Protein AF-A0A939YXR7-F1 (afdb_monomer)

Secondary structure (DSSP, 8-state):
--HHHHHHHTT-SSGGG--SHHHHHHHHH--S---HHHHHHHHTT--HHHHHHHHHHHHHHHHHHS-TTS--HHHHHHHHHHHHHHHHHHHTTTSHHHHHHHHHHHHHHHHHHT-TTSEEETTEEE-HHHHHHHHHHHHTTPPP--EE-S------PPP-------------

Radius of gyration: 17.96 Å; Cα contacts (8 Å, |Δi|>4): 196; chains: 1; bounding box: 36×58×48 Å

Solvent-accessible surface area (backbone atoms only — not comparable to full-atom values): 9917 Å² total; per-residue (Å²): 108,52,72,64,57,52,27,64,73,52,74,35,94,51,31,75,58,60,79,53,59,66,41,54,48,50,70,50,67,49,89,64,64,72,52,68,71,55,55,47,52,50,54,68,50,51,44,44,78,51,49,32,53,40,45,51,51,52,48,48,54,56,62,62,30,59,56,91,89,55,79,40,69,71,49,52,51,44,50,52,54,49,40,55,53,43,42,61,25,21,76,50,30,86,42,69,68,33,37,55,49,38,51,49,52,52,52,50,50,28,52,55,32,64,30,81,49,18,18,26,53,74,80,44,73,32,23,38,48,57,52,47,50,50,39,46,41,31,78,76,70,47,82,86,77,51,73,42,57,87,50,52,76,88,75,76,76,81,82,83,80,72,81,72,68,81,81,74,79,81,86,128

Nearest PDB structures (foldseek):
  2hfi-assembly1_A  TM=3.097E-01  e=1.255E+00  Bacillus subtilis

Foldseek 3Di:
DDLVVLCVQLVHPALLPPDDLVSLVSLLLPPDDDDLVSLCRNPVNPALVVQLVSLVVVLCLQVVLDDPPADAVVVNVQSVVLNVLSNVLSVPCVPVVSVVLNSVSSVLSSCQQQDWQQKDWQRHGDGNSVVSVVSNVVVVPDDDTHIGNPRGDDSDRDDDPPPPDPPDDPDD

Sequence (172 aa):
MTQRDLYDLLEIDSPEDVEYFEQLADLLESDEDISEDLFRHALSAIRAENAGEFAENYMAELANAIPEEVSAEDLTEALDAMEQRLLLLAEDLDEEQNRDDFITELFKLRNWLHEEAGALIDGDPCTLLEAFTEMRAEKLGVASHEYGLDRFPDLTPEEISYNLGRFEKIEL

Mean predicted aligned error: 5.95 Å

Structure (mmCIF, N/CA/C/O backbone):
data_AF-A0A939YXR7-F1
#
_entry.id   AF-A0A939YXR7-F1
#
loop_
_atom_site.group_PDB
_atom_site.id
_atom_site.type_symbol
_atom_site.label_atom_id
_atom_site.label_alt_id
_atom_site.label_comp_id
_atom_site.label_asym_id
_atom_site.label_entity_id
_atom_site.label_seq_id
_atom_site.pdbx_PDB_ins_code
_atom_site.Cartn_x
_atom_site.Cartn_y
_atom_site.Cartn_z
_atom_site.occupancy
_atom_site.B_iso_or_equiv
_atom_site.auth_seq_id
_atom_site.auth_comp_id
_atom_site.auth_asym_id
_atom_site.auth_atom_id
_atom_site.pdbx_PDB_model_num
ATOM 1 N N . MET A 1 1 ? -14.666 -10.696 -2.739 1.00 93.06 1 MET A N 1
ATOM 2 C CA . MET A 1 1 ? -14.599 -11.781 -1.725 1.00 93.06 1 MET A CA 1
ATOM 3 C C . MET A 1 1 ? -15.642 -11.596 -0.612 1.00 93.06 1 MET A C 1
ATOM 5 O O . MET A 1 1 ? -16.317 -10.569 -0.603 1.00 93.06 1 MET A O 1
ATOM 9 N N . THR A 1 2 ? -15.824 -12.561 0.304 1.00 96.12 2 THR A N 1
ATOM 10 C CA . THR A 1 2 ? -16.616 -12.386 1.545 1.00 96.12 2 THR A CA 1
ATOM 11 C C . THR A 1 2 ? -15.724 -12.058 2.751 1.00 96.12 2 THR A C 1
ATOM 13 O O . THR A 1 2 ? -14.520 -12.268 2.699 1.00 96.12 2 THR A O 1
ATOM 16 N N . GLN A 1 3 ? -16.305 -11.592 3.866 1.00 96.31 3 GLN A N 1
ATOM 17 C CA . GLN A 1 3 ? -15.553 -11.344 5.111 1.00 96.31 3 GLN A CA 1
ATOM 18 C C . GLN A 1 3 ? -14.806 -12.585 5.610 1.00 96.31 3 GLN A C 1
ATOM 20 O O . GLN A 1 3 ? -13.693 -12.474 6.106 1.00 96.31 3 GLN A O 1
ATOM 25 N N . ARG A 1 4 ? -15.422 -13.765 5.496 1.00 96.56 4 ARG A N 1
ATOM 26 C CA . ARG A 1 4 ? -14.779 -15.006 5.923 1.00 96.56 4 ARG A CA 1
ATOM 27 C C . ARG A 1 4 ? -13.570 -15.326 5.051 1.00 96.56 4 ARG A C 1
ATOM 29 O O . ARG A 1 4 ? -12.545 -15.701 5.594 1.00 96.56 4 ARG A O 1
ATOM 36 N N . ASP A 1 5 ? -13.701 -15.154 3.738 1.00 96.81 5 ASP A N 1
ATOM 37 C CA . ASP A 1 5 ? -12.588 -15.386 2.814 1.00 96.81 5 ASP A CA 1
ATOM 38 C C . ASP A 1 5 ? -11.428 -14.424 3.124 1.00 96.81 5 ASP A C 1
ATOM 40 O O . ASP A 1 5 ? -10.280 -14.847 3.149 1.00 96.81 5 ASP A O 1
ATOM 44 N N . LEU A 1 6 ? -11.734 -13.159 3.453 1.00 97.25 6 LEU A N 1
ATOM 45 C CA . LEU A 1 6 ? -10.731 -12.184 3.892 1.00 97.25 6 LEU A CA 1
ATOM 46 C C . LEU A 1 6 ? -10.029 -12.617 5.184 1.00 97.25 6 LEU A C 1
ATOM 48 O O . LEU A 1 6 ? -8.821 -12.490 5.308 1.00 97.25 6 LEU A O 1
ATOM 52 N N . TYR A 1 7 ? -10.777 -13.119 6.160 1.00 97.50 7 TYR A N 1
ATOM 53 C CA . TYR A 1 7 ? -10.202 -13.563 7.431 1.00 97.50 7 TYR A CA 1
ATOM 54 C C . TYR A 1 7 ? -9.342 -14.815 7.265 1.00 97.50 7 TYR A C 1
ATOM 56 O O . TYR A 1 7 ? -8.274 -14.900 7.861 1.00 97.50 7 TYR A O 1
ATOM 64 N N . ASP A 1 8 ? -9.772 -15.742 6.407 1.00 97.38 8 ASP A N 1
ATOM 65 C CA . ASP A 1 8 ? -8.987 -16.918 6.040 1.00 97.38 8 ASP A CA 1
ATOM 66 C C . ASP A 1 8 ? -7.694 -16.506 5.294 1.00 97.38 8 ASP A C 1
ATOM 68 O O . ASP A 1 8 ? -6.650 -17.101 5.546 1.00 97.38 8 ASP A O 1
ATOM 72 N N . LEU A 1 9 ? -7.740 -15.478 4.428 1.00 96.56 9 LEU A N 1
ATOM 73 C CA . LEU A 1 9 ? -6.564 -14.905 3.748 1.00 96.56 9 LEU A CA 1
ATOM 74 C C . LEU A 1 9 ? -5.564 -14.300 4.741 1.00 96.56 9 LEU A C 1
ATOM 76 O O . LEU A 1 9 ? -4.374 -14.551 4.625 1.00 96.56 9 LEU A O 1
ATOM 80 N N . LEU A 1 10 ? -6.050 -13.518 5.707 1.00 96.94 10 LEU A N 1
ATOM 81 C CA . LEU A 1 10 ? -5.217 -12.829 6.701 1.00 96.94 10 LEU A CA 1
ATOM 82 C C . LEU A 1 10 ? -4.827 -13.717 7.895 1.00 96.94 10 LEU A C 1
ATOM 84 O O . LEU A 1 10 ? -4.159 -13.253 8.819 1.00 96.94 10 LEU A O 1
ATOM 88 N N . GLU A 1 11 ? -5.293 -14.966 7.916 1.00 97.44 11 GLU A N 1
ATOM 89 C CA . GLU A 1 11 ? -5.138 -15.899 9.034 1.00 97.44 11 GLU A CA 1
ATOM 90 C C . GLU A 1 11 ? -5.600 -15.310 10.391 1.00 97.44 11 GLU A C 1
ATOM 92 O O . GLU A 1 11 ? -4.961 -15.513 11.425 1.00 97.44 11 GLU A O 1
ATOM 97 N N . ILE A 1 12 ? -6.731 -14.587 10.397 1.00 97.62 12 ILE A N 1
ATOM 98 C CA . ILE A 1 12 ? -7.336 -13.959 11.590 1.00 97.62 12 ILE A CA 1
ATOM 99 C C . ILE A 1 12 ? -8.726 -14.512 11.908 1.00 97.62 12 ILE A C 1
ATOM 101 O O . ILE A 1 12 ? -9.466 -14.925 11.019 1.00 97.62 12 ILE A O 1
ATOM 105 N N . ASP A 1 13 ? -9.133 -14.448 13.177 1.00 97.00 13 ASP A N 1
ATOM 106 C CA . ASP A 1 13 ? -10.510 -14.748 13.596 1.00 97.00 13 ASP A CA 1
ATOM 107 C C . ASP A 1 13 ? -11.349 -13.464 13.762 1.00 97.00 13 ASP A C 1
ATOM 109 O O . ASP A 1 13 ? -12.586 -13.491 13.701 1.00 97.00 13 ASP A O 1
ATOM 113 N N . SER A 1 14 ? -10.686 -12.327 13.983 1.00 97.19 14 SER A N 1
ATOM 114 C CA . SER A 1 14 ? -11.285 -11.022 14.238 1.00 97.19 14 SER A CA 1
ATOM 115 C C . SER A 1 14 ? -10.326 -9.866 13.899 1.00 97.19 14 SER A C 1
ATOM 117 O O . SER A 1 14 ? -9.119 -10.074 13.807 1.00 97.19 14 SER A O 1
ATOM 119 N N . PRO A 1 15 ? -10.819 -8.617 13.769 1.00 96.94 15 PRO A N 1
ATOM 120 C CA . PRO A 1 15 ? -9.961 -7.457 13.500 1.00 96.94 15 PRO A CA 1
ATOM 121 C C . PRO A 1 15 ? -8.895 -7.189 14.576 1.00 96.94 15 PRO A C 1
ATOM 123 O O . PRO A 1 15 ? -7.912 -6.508 14.306 1.00 96.94 15 PRO A O 1
ATOM 126 N N . GLU A 1 16 ? -9.091 -7.683 15.805 1.00 96.88 16 GLU A N 1
ATOM 127 C CA . GLU A 1 16 ? -8.124 -7.532 16.904 1.00 96.88 16 GLU A CA 1
ATOM 128 C C . GLU A 1 16 ? -6.860 -8.382 16.696 1.00 96.88 16 GLU A C 1
ATOM 130 O O . GLU A 1 16 ? -5.840 -8.098 17.322 1.00 96.88 16 GLU A O 1
ATOM 135 N N . ASP A 1 17 ? -6.925 -9.386 15.813 1.00 97.50 17 ASP A N 1
ATOM 136 C CA . ASP A 1 17 ? -5.832 -10.319 15.517 1.00 97.50 17 ASP A CA 1
ATOM 137 C C . ASP A 1 17 ? -4.895 -9.805 14.402 1.00 97.50 17 ASP A C 1
ATOM 139 O O . ASP A 1 17 ? -3.980 -10.516 13.984 1.00 97.50 17 ASP A O 1
ATOM 143 N N . VAL A 1 18 ? -5.110 -8.572 13.915 1.00 96.81 18 VAL A N 1
ATOM 144 C CA . VAL A 1 18 ? -4.180 -7.883 13.006 1.00 96.81 18 VAL A CA 1
ATOM 145 C C . VAL A 1 18 ? -2.975 -7.381 13.810 1.00 96.81 18 VAL A C 1
ATOM 147 O O . VAL A 1 18 ? -2.947 -6.259 14.329 1.00 96.81 18 VAL A O 1
ATOM 150 N N . GLU A 1 19 ? -1.981 -8.253 13.947 1.00 96.12 19 GLU A N 1
ATOM 151 C CA . GLU A 1 19 ? -0.792 -8.066 14.784 1.00 96.12 19 GLU A CA 1
ATOM 152 C C . GLU A 1 19 ? 0.533 -8.262 14.035 1.00 96.12 19 GLU A C 1
ATOM 154 O O . GLU A 1 19 ? 1.587 -7.970 14.602 1.00 96.12 19 GLU A O 1
ATOM 159 N N . TYR A 1 20 ? 0.502 -8.695 12.772 1.00 96.69 20 TYR A N 1
ATOM 160 C CA . TYR A 1 20 ? 1.698 -8.973 11.977 1.00 96.69 20 TYR A CA 1
ATOM 161 C C . TYR A 1 20 ? 1.738 -8.162 10.683 1.00 96.69 20 TYR A C 1
ATOM 163 O O . TYR A 1 20 ? 0.715 -7.931 10.038 1.00 96.69 20 TYR A O 1
ATOM 171 N N . PHE A 1 21 ? 2.949 -7.766 10.287 1.00 96.62 21 PHE A N 1
ATOM 172 C CA . PHE A 1 21 ? 3.199 -7.013 9.059 1.00 96.62 21 PHE A CA 1
ATOM 173 C C . PHE A 1 21 ? 2.686 -7.755 7.818 1.00 9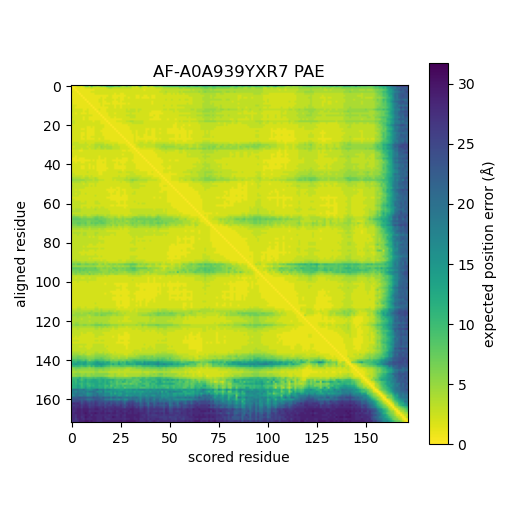6.62 21 PHE A C 1
ATOM 175 O O . PHE A 1 21 ? 2.088 -7.146 6.932 1.00 96.62 21 PHE A O 1
ATOM 182 N N . GLU A 1 22 ? 2.866 -9.074 7.786 1.00 97.38 22 GLU A N 1
ATOM 183 C CA . GLU A 1 22 ? 2.447 -9.948 6.694 1.00 97.38 22 GLU A CA 1
ATOM 184 C C . GLU A 1 22 ? 0.947 -9.819 6.405 1.00 97.38 22 GLU A C 1
ATOM 186 O O . GLU A 1 22 ? 0.552 -9.800 5.248 1.00 97.38 22 GLU A O 1
ATOM 191 N N . GLN A 1 23 ? 0.119 -9.608 7.431 1.00 97.88 23 GLN A N 1
ATOM 192 C CA . GLN A 1 23 ? -1.323 -9.427 7.258 1.00 97.88 23 GLN A CA 1
ATOM 193 C C . GLN A 1 23 ? -1.645 -8.104 6.551 1.00 97.88 23 GLN A C 1
ATOM 195 O O . GLN A 1 23 ? -2.563 -8.044 5.735 1.00 97.88 23 GLN A O 1
ATOM 200 N N . LEU A 1 24 ? -0.894 -7.029 6.828 1.00 97.69 24 LEU A N 1
ATOM 201 C CA . LEU A 1 24 ? -1.054 -5.787 6.070 1.00 97.69 24 LEU A CA 1
ATOM 202 C C . LEU A 1 24 ? -0.589 -5.979 4.622 1.00 97.69 24 LEU A C 1
ATOM 204 O O . LEU A 1 24 ? -1.285 -5.542 3.707 1.00 97.69 24 LEU A O 1
ATOM 208 N N . ALA A 1 25 ? 0.553 -6.638 4.416 1.00 97.69 25 ALA A N 1
ATOM 209 C CA . ALA A 1 25 ? 1.068 -6.917 3.080 1.00 97.69 25 ALA A CA 1
ATOM 210 C C . ALA A 1 25 ? 0.067 -7.746 2.259 1.00 97.69 25 ALA A C 1
ATOM 212 O O . ALA A 1 25 ? -0.278 -7.342 1.153 1.00 97.69 25 ALA A O 1
ATOM 213 N N . ASP A 1 26 ? -0.497 -8.817 2.821 1.00 97.69 26 ASP A N 1
ATOM 214 C CA . ASP A 1 26 ? -1.519 -9.640 2.163 1.00 97.69 26 ASP A CA 1
ATOM 215 C C . ASP A 1 26 ? -2.780 -8.829 1.827 1.00 97.69 26 ASP A C 1
ATOM 217 O O . ASP A 1 26 ? -3.363 -8.981 0.752 1.00 97.69 26 ASP A O 1
ATOM 221 N N . LEU A 1 27 ? -3.197 -7.917 2.711 1.00 97.31 27 LEU A N 1
ATOM 222 C CA . LEU A 1 27 ? -4.354 -7.052 2.480 1.00 97.31 27 LEU A CA 1
ATOM 223 C C . LEU A 1 27 ? -4.128 -6.058 1.320 1.00 97.31 27 LEU A C 1
ATOM 225 O O . LEU A 1 27 ? -5.063 -5.756 0.568 1.00 97.31 27 LEU A O 1
ATOM 229 N N . LEU A 1 28 ? -2.907 -5.534 1.185 1.00 98.06 28 LEU A N 1
ATOM 230 C CA . LEU A 1 28 ? -2.523 -4.571 0.149 1.00 98.06 28 LEU A CA 1
ATOM 231 C C . LEU A 1 28 ? -2.181 -5.247 -1.187 1.00 98.06 28 LEU A C 1
ATOM 233 O O . LEU A 1 28 ? -2.498 -4.707 -2.244 1.00 98.06 28 LEU A O 1
ATOM 237 N N . GLU A 1 29 ? -1.564 -6.425 -1.160 1.00 98.00 29 GLU A N 1
ATOM 238 C CA . GLU A 1 29 ? -0.998 -7.083 -2.344 1.00 98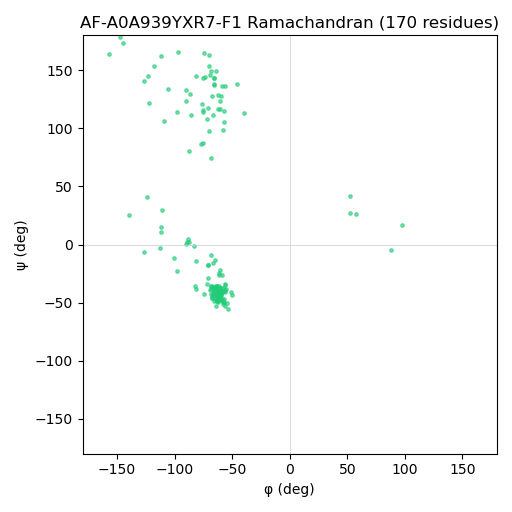.00 29 GLU A CA 1
ATOM 239 C C . GLU A 1 29 ? -1.893 -8.197 -2.909 1.00 98.00 29 GLU A C 1
ATOM 241 O O . GLU A 1 29 ? -1.673 -8.644 -4.027 1.00 98.00 29 GLU A O 1
ATOM 246 N N . SER A 1 30 ? -2.941 -8.632 -2.204 1.00 95.69 30 SER A N 1
ATOM 247 C CA . SER A 1 30 ? -3.851 -9.654 -2.736 1.00 95.69 30 SER A CA 1
ATOM 248 C C . SER A 1 30 ? -4.573 -9.199 -4.008 1.00 95.69 30 SER A C 1
ATOM 250 O O . SER A 1 30 ? -5.256 -8.170 -4.009 1.00 95.69 30 SER A O 1
ATOM 252 N N . ASP A 1 31 ? -4.501 -10.030 -5.052 1.00 92.88 31 ASP A N 1
ATOM 253 C CA . ASP A 1 31 ? -5.229 -9.879 -6.323 1.00 92.88 31 ASP A CA 1
ATOM 254 C C . ASP A 1 31 ? -6.751 -10.071 -6.184 1.00 92.88 31 ASP A C 1
ATOM 256 O O . ASP A 1 31 ? -7.514 -9.869 -7.134 1.00 92.88 31 ASP A O 1
ATOM 260 N N . GLU A 1 32 ? -7.236 -10.516 -5.022 1.00 93.31 32 GLU A N 1
ATOM 261 C CA . GLU A 1 32 ? -8.666 -10.697 -4.813 1.00 93.31 32 GLU A CA 1
ATOM 262 C C . GLU A 1 32 ? -9.404 -9.357 -4.654 1.00 93.31 32 GLU A C 1
ATOM 264 O O . GLU A 1 32 ? -8.933 -8.413 -4.025 1.00 93.31 32 GLU A O 1
ATOM 269 N N . ASP A 1 33 ? -10.629 -9.286 -5.181 1.00 92.69 33 ASP A N 1
ATOM 270 C CA . ASP A 1 33 ? -11.484 -8.101 -5.062 1.00 92.69 33 ASP A CA 1
ATOM 271 C C . ASP A 1 33 ? -11.987 -7.913 -3.617 1.00 92.69 33 ASP A C 1
ATOM 273 O O . ASP A 1 33 ? -12.958 -8.558 -3.183 1.00 92.69 33 ASP A O 1
ATOM 277 N N . ILE A 1 34 ? -11.304 -7.039 -2.873 1.00 96.12 34 ILE A N 1
ATOM 278 C CA . ILE A 1 34 ? -11.635 -6.608 -1.512 1.00 96.12 34 ILE A CA 1
ATOM 279 C C . ILE A 1 34 ? -12.387 -5.276 -1.590 1.00 96.12 34 ILE A C 1
ATOM 281 O O . ILE A 1 34 ? -11.824 -4.241 -1.940 1.00 96.12 34 ILE A O 1
ATOM 285 N N . SER A 1 35 ? -13.663 -5.271 -1.202 1.00 96.75 35 SER A N 1
ATOM 286 C CA . SER A 1 35 ? -14.427 -4.023 -1.118 1.00 96.75 35 SER A CA 1
ATOM 287 C C . SER A 1 35 ? -13.915 -3.129 0.013 1.00 96.75 35 SER A C 1
ATOM 289 O O . SER A 1 35 ? -13.560 -3.646 1.074 1.00 96.75 35 SER A O 1
ATOM 291 N N . GLU A 1 36 ? -14.024 -1.810 -0.148 1.00 96.44 36 GLU A N 1
ATOM 292 C CA . GLU A 1 36 ? -13.626 -0.824 0.868 1.00 96.44 36 GLU A CA 1
ATOM 293 C C . GLU A 1 36 ? -14.212 -1.121 2.261 1.00 96.44 36 GLU A C 1
ATOM 295 O O . GLU A 1 36 ? -13.486 -1.103 3.248 1.00 96.44 36 GLU A O 1
ATOM 300 N N . ASP A 1 37 ? -15.495 -1.490 2.352 1.00 97.50 37 ASP A N 1
ATOM 301 C CA . ASP A 1 37 ? -16.141 -1.832 3.630 1.00 97.50 37 ASP A CA 1
ATOM 302 C C . ASP A 1 37 ? -15.465 -3.018 4.345 1.00 97.50 37 ASP A C 1
ATOM 304 O O . ASP A 1 37 ? -15.343 -3.028 5.571 1.00 97.50 37 ASP A O 1
ATOM 308 N N . LEU A 1 38 ? -15.010 -4.022 3.587 1.00 97.75 38 LEU A N 1
ATOM 309 C CA . LEU A 1 38 ? -14.322 -5.197 4.133 1.00 97.75 38 LEU A CA 1
ATOM 310 C C . LEU A 1 38 ? -12.899 -4.843 4.563 1.00 97.75 38 LEU A C 1
ATOM 312 O O . LEU A 1 38 ? -12.486 -5.236 5.653 1.00 97.75 38 LEU A O 1
ATOM 316 N N . PHE A 1 39 ? -12.193 -4.063 3.742 1.00 98.06 39 PHE A N 1
ATOM 317 C CA . PHE A 1 39 ? -10.866 -3.536 4.055 1.00 98.06 39 PHE A CA 1
ATOM 318 C C . PHE A 1 39 ? -10.897 -2.718 5.354 1.00 98.06 39 PHE A C 1
ATOM 320 O O . PHE A 1 39 ? -10.135 -2.976 6.286 1.00 98.06 39 PHE A O 1
ATOM 327 N N . ARG A 1 40 ? -11.861 -1.793 5.464 1.00 97.38 40 ARG A N 1
ATOM 328 C CA . ARG A 1 40 ? -12.084 -0.992 6.672 1.00 97.38 40 ARG A CA 1
ATOM 329 C C . ARG A 1 40 ? -12.404 -1.848 7.880 1.00 97.38 40 ARG A C 1
ATOM 331 O O . ARG A 1 40 ? -11.880 -1.609 8.964 1.00 97.38 40 ARG A O 1
ATOM 338 N N . HIS A 1 41 ? -13.253 -2.854 7.705 1.00 96.81 41 HIS A N 1
ATOM 339 C CA . HIS A 1 41 ? -13.611 -3.735 8.802 1.00 96.81 41 HIS A CA 1
ATOM 340 C C . HIS A 1 41 ? -12.412 -4.540 9.319 1.00 96.81 41 HIS A C 1
ATOM 342 O O . HIS A 1 41 ? -12.246 -4.637 10.535 1.00 96.81 41 HIS A O 1
ATOM 348 N N . ALA A 1 42 ? -11.564 -5.068 8.434 1.00 97.50 42 ALA A N 1
ATOM 349 C CA . ALA A 1 42 ? -10.368 -5.818 8.819 1.00 97.50 42 ALA A CA 1
ATOM 350 C C . ALA A 1 42 ? -9.396 -4.982 9.666 1.00 97.50 42 ALA A C 1
ATOM 352 O O . ALA A 1 42 ? -8.899 -5.466 10.675 1.00 97.50 42 ALA A O 1
ATOM 353 N N . LEU A 1 43 ? -9.202 -3.707 9.318 1.00 97.25 43 LEU A N 1
ATOM 354 C CA . LEU A 1 43 ? -8.299 -2.803 10.039 1.00 97.25 43 LEU A CA 1
ATOM 355 C C . LEU A 1 43 ? -8.974 -2.027 11.180 1.00 97.25 43 LEU A C 1
ATOM 357 O O . LEU A 1 43 ? -8.322 -1.249 11.872 1.00 97.25 43 LEU A O 1
ATOM 361 N N . SER A 1 44 ? -10.271 -2.236 11.422 1.00 95.88 44 SER A N 1
ATOM 362 C CA . SER A 1 44 ? -11.044 -1.429 12.378 1.00 95.88 44 SER A CA 1
ATOM 363 C C . SER A 1 44 ? -10.496 -1.451 13.811 1.00 95.88 44 SER A C 1
ATOM 365 O O . SER A 1 44 ? -10.657 -0.469 14.535 1.00 95.88 44 SER A O 1
ATOM 367 N N . ALA A 1 45 ? -9.790 -2.515 14.206 1.00 95.56 45 ALA A N 1
ATOM 368 C CA . ALA A 1 45 ? -9.186 -2.662 15.531 1.00 95.56 45 ALA A CA 1
ATOM 369 C C . ALA A 1 45 ? -7.645 -2.632 15.529 1.00 95.56 45 ALA A C 1
ATOM 371 O O . ALA A 1 45 ? -7.037 -2.963 16.547 1.00 95.56 45 ALA A O 1
ATOM 372 N N . ILE A 1 46 ? -7.003 -2.185 14.437 1.00 95.94 46 ILE A N 1
ATOM 373 C CA . ILE A 1 46 ? -5.540 -2.051 14.389 1.00 95.94 46 ILE A CA 1
ATOM 374 C C . ILE A 1 46 ? -5.040 -1.146 15.526 1.00 95.94 46 ILE A C 1
ATOM 376 O O . ILE A 1 46 ? -5.644 -0.110 15.840 1.00 95.94 46 ILE A O 1
ATOM 380 N N . ARG A 1 47 ? -3.962 -1.558 16.193 1.00 93.56 47 ARG A N 1
ATOM 381 C CA . ARG A 1 47 ? -3.366 -0.795 17.298 1.00 93.56 47 ARG A CA 1
ATOM 382 C C . ARG A 1 47 ? -2.474 0.313 16.746 1.00 93.56 47 ARG A C 1
ATOM 384 O O . ARG A 1 47 ? -1.795 0.102 15.747 1.00 93.56 47 ARG A O 1
ATOM 391 N N . ALA A 1 48 ? -2.440 1.464 17.420 1.00 90.19 48 ALA A N 1
ATOM 392 C CA . ALA A 1 48 ? -1.609 2.604 17.016 1.00 90.19 48 ALA A CA 1
ATOM 393 C C . ALA A 1 48 ? -0.120 2.229 16.892 1.00 90.19 48 ALA A C 1
ATOM 395 O O . ALA A 1 48 ? 0.535 2.602 15.924 1.00 90.19 48 ALA A O 1
ATOM 396 N N . GLU A 1 49 ? 0.374 1.414 17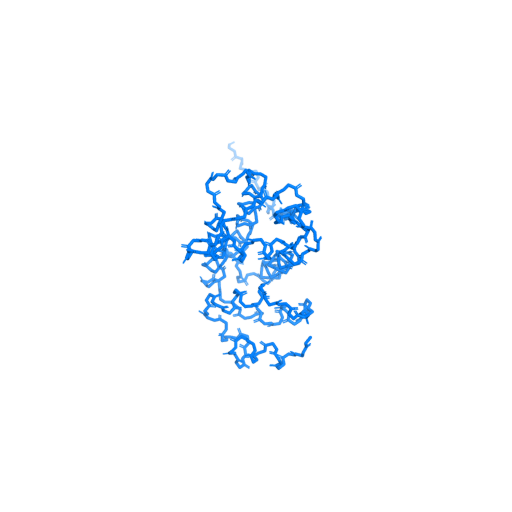.830 1.00 88.31 49 GLU A N 1
ATOM 397 C CA . GLU A 1 49 ? 1.741 0.874 17.821 1.00 88.31 49 GLU A CA 1
ATOM 398 C C . GLU A 1 49 ? 2.063 0.070 16.552 1.00 88.31 49 GLU A C 1
ATOM 400 O O . GLU A 1 49 ? 3.153 0.214 16.010 1.00 88.31 49 GLU A O 1
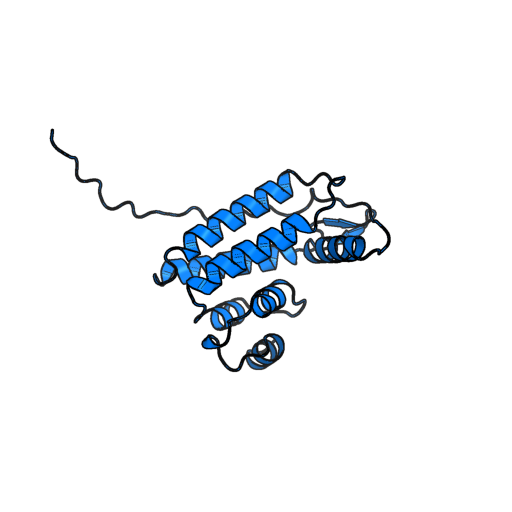ATOM 405 N N . ASN A 1 50 ? 1.095 -0.694 16.035 1.00 94.75 50 ASN A N 1
ATOM 406 C CA . ASN A 1 50 ? 1.260 -1.492 14.822 1.00 94.75 50 ASN A CA 1
ATOM 407 C C . ASN A 1 50 ? 1.081 -0.650 13.554 1.00 94.75 50 ASN A C 1
ATOM 409 O O . ASN A 1 50 ? 1.784 -0.858 12.576 1.00 94.75 50 ASN A O 1
ATOM 413 N N . ALA A 1 51 ? 0.141 0.299 13.548 1.00 95.62 51 ALA A N 1
ATOM 414 C CA . ALA A 1 51 ? -0.209 1.066 12.353 1.00 95.62 51 ALA A CA 1
ATOM 415 C C . ALA A 1 51 ? 0.983 1.843 11.776 1.00 95.62 51 ALA A C 1
ATOM 417 O O . ALA A 1 51 ? 1.239 1.766 10.575 1.00 95.62 51 ALA A O 1
ATOM 418 N N . GLY A 1 52 ? 1.725 2.552 12.633 1.00 95.25 52 GLY A N 1
ATOM 419 C CA . GLY A 1 52 ? 2.914 3.296 12.214 1.00 95.25 52 GLY A CA 1
ATOM 420 C C . GLY A 1 52 ? 4.030 2.370 11.734 1.00 95.25 52 GLY A C 1
ATOM 421 O O . GLY A 1 52 ? 4.547 2.559 10.637 1.00 95.25 52 GLY A O 1
ATOM 422 N N . GLU A 1 53 ? 4.338 1.329 12.515 1.00 97.12 53 GLU A N 1
ATOM 423 C CA . GLU A 1 53 ? 5.375 0.347 12.175 1.00 97.12 53 GLU A CA 1
ATOM 424 C C . GLU A 1 53 ? 5.072 -0.367 10.852 1.00 97.12 53 GLU A C 1
ATOM 426 O O . GLU A 1 53 ? 5.954 -0.524 10.011 1.00 97.12 53 GLU A O 1
ATOM 431 N N . PHE A 1 54 ? 3.825 -0.782 10.627 1.00 97.94 54 PHE A N 1
ATOM 432 C CA . PHE A 1 54 ? 3.464 -1.481 9.399 1.00 97.94 54 PHE A CA 1
ATOM 433 C C . PHE A 1 54 ? 3.518 -0.559 8.183 1.00 97.94 54 PHE A C 1
ATOM 435 O O . PHE A 1 54 ? 3.979 -0.995 7.132 1.00 97.94 54 PHE A O 1
ATOM 442 N N . ALA A 1 55 ? 3.085 0.698 8.319 1.00 96.69 55 ALA A N 1
ATOM 443 C CA . ALA A 1 55 ? 3.189 1.680 7.244 1.00 96.69 55 ALA A CA 1
ATOM 444 C C . ALA A 1 55 ? 4.656 1.957 6.876 1.00 96.69 55 ALA A C 1
ATOM 446 O O . ALA A 1 55 ? 5.002 1.875 5.699 1.00 96.69 55 ALA A O 1
ATOM 447 N N . GLU A 1 56 ? 5.516 2.212 7.868 1.00 96.69 56 GLU A N 1
ATOM 448 C CA . GLU A 1 56 ? 6.958 2.434 7.668 1.00 96.69 56 GLU A CA 1
ATOM 449 C C . GLU A 1 56 ? 7.609 1.225 6.987 1.00 96.69 56 GLU A C 1
ATOM 451 O O . GLU A 1 56 ? 8.253 1.355 5.946 1.00 96.69 56 GLU A O 1
ATOM 456 N N . ASN A 1 57 ? 7.378 0.023 7.523 1.00 97.81 57 ASN A N 1
ATOM 457 C CA . ASN A 1 57 ? 7.945 -1.206 6.974 1.00 97.81 57 ASN A CA 1
ATOM 458 C C . ASN A 1 57 ? 7.464 -1.467 5.541 1.00 97.81 57 ASN A C 1
ATOM 460 O O . ASN A 1 57 ? 8.262 -1.862 4.692 1.00 97.81 57 ASN A O 1
ATOM 464 N N . TYR A 1 58 ? 6.182 -1.232 5.248 1.00 98.25 58 TYR A N 1
ATOM 465 C CA . TYR A 1 58 ? 5.628 -1.485 3.919 1.00 98.25 58 TYR A CA 1
ATOM 466 C C . TYR A 1 58 ? 6.213 -0.531 2.875 1.00 98.25 58 TYR A C 1
ATOM 468 O O . TYR A 1 58 ? 6.656 -0.965 1.810 1.00 98.25 58 TYR A O 1
ATOM 476 N N . MET A 1 59 ? 6.282 0.762 3.201 1.00 97.12 59 MET A N 1
ATOM 477 C CA . MET A 1 59 ? 6.871 1.767 2.314 1.00 97.12 59 MET A CA 1
ATOM 478 C C . MET A 1 59 ? 8.360 1.524 2.101 1.00 97.12 59 MET A C 1
ATOM 480 O O . MET A 1 59 ? 8.832 1.572 0.964 1.00 97.12 59 MET A O 1
ATOM 484 N N . ALA A 1 60 ? 9.085 1.160 3.160 1.00 96.69 60 ALA A N 1
ATOM 485 C CA . ALA A 1 60 ? 10.485 0.785 3.060 1.00 96.69 60 ALA A CA 1
ATOM 486 C C . ALA A 1 60 ? 10.691 -0.444 2.161 1.00 96.69 60 ALA A C 1
ATOM 488 O O . ALA A 1 60 ? 11.634 -0.458 1.374 1.00 96.69 60 ALA A O 1
ATOM 489 N N . GLU A 1 61 ? 9.831 -1.466 2.226 1.00 97.12 61 GLU A N 1
ATOM 490 C CA . GLU A 1 61 ? 9.903 -2.637 1.338 1.00 97.12 61 GLU A CA 1
ATOM 491 C C . GLU A 1 61 ? 9.678 -2.264 -0.136 1.00 97.12 61 GLU A C 1
ATOM 493 O O . GLU A 1 61 ? 10.408 -2.749 -1.007 1.00 97.12 61 GLU A O 1
ATOM 498 N N . LEU A 1 62 ? 8.718 -1.379 -0.431 1.00 96.56 62 LEU A N 1
ATOM 499 C CA . LEU A 1 62 ? 8.491 -0.868 -1.789 1.00 96.56 62 LEU A CA 1
ATOM 500 C C . LEU A 1 62 ? 9.687 -0.054 -2.292 1.00 96.56 62 LEU A C 1
ATOM 502 O O . LEU A 1 62 ? 10.240 -0.358 -3.348 1.00 96.56 62 LEU A O 1
ATOM 506 N N . ALA A 1 63 ? 10.136 0.937 -1.522 1.00 95.19 63 ALA A N 1
ATOM 507 C CA . ALA A 1 63 ? 11.265 1.786 -1.893 1.00 95.19 63 ALA A CA 1
ATOM 508 C C . ALA A 1 63 ? 12.551 0.968 -2.063 1.00 95.19 63 ALA A C 1
ATOM 510 O O . ALA A 1 63 ? 13.299 1.161 -3.021 1.00 95.19 63 ALA A O 1
ATOM 511 N N . ASN A 1 64 ? 12.786 0.003 -1.168 1.00 95.38 64 ASN A N 1
ATOM 512 C CA . ASN A 1 64 ? 13.933 -0.881 -1.275 1.00 95.38 64 ASN A CA 1
ATOM 513 C C . ASN A 1 64 ? 13.858 -1.725 -2.540 1.00 95.38 64 ASN A C 1
ATOM 515 O O . ASN A 1 64 ? 14.912 -1.973 -3.109 1.00 95.38 64 ASN A O 1
ATOM 519 N N . ALA A 1 65 ? 12.691 -2.202 -2.980 1.00 95.75 65 ALA A N 1
ATOM 520 C CA . ALA A 1 65 ? 12.585 -3.071 -4.152 1.00 95.75 65 ALA A CA 1
ATOM 521 C C . ALA A 1 65 ? 13.186 -2.444 -5.423 1.00 95.75 65 ALA A C 1
ATOM 523 O O . ALA A 1 65 ? 13.800 -3.171 -6.201 1.00 95.75 65 ALA A O 1
ATOM 524 N N . ILE A 1 66 ? 13.092 -1.121 -5.582 1.00 95.00 66 ILE A N 1
ATOM 525 C CA . ILE A 1 66 ? 13.541 -0.384 -6.769 1.00 95.00 66 ILE A CA 1
ATOM 526 C C . ILE A 1 66 ? 15.060 -0.567 -7.000 1.00 95.00 66 ILE A C 1
ATOM 528 O O . ILE A 1 66 ? 15.860 -0.248 -6.114 1.00 95.00 66 ILE A O 1
ATOM 532 N N . PRO A 1 67 ? 15.498 -1.054 -8.180 1.00 92.50 67 PRO A N 1
ATOM 533 C CA . PRO A 1 67 ? 16.920 -1.136 -8.519 1.00 92.50 67 PRO A CA 1
ATOM 534 C C . PRO A 1 67 ? 17.574 0.252 -8.642 1.00 92.50 67 PRO A C 1
ATOM 536 O O . PRO A 1 67 ? 16.973 1.178 -9.182 1.00 92.50 67 PRO A O 1
ATOM 539 N N . GLU A 1 68 ? 18.831 0.398 -8.204 1.00 89.75 68 GLU A N 1
ATOM 540 C CA . GLU A 1 68 ? 19.552 1.690 -8.182 1.00 89.75 68 GLU A CA 1
ATOM 541 C C . GLU A 1 68 ? 19.732 2.318 -9.579 1.00 89.75 68 GLU A C 1
ATOM 543 O O . GLU A 1 68 ? 19.895 3.529 -9.726 1.00 89.75 68 GLU A O 1
ATOM 548 N N . GLU A 1 69 ? 19.752 1.485 -10.613 1.00 88.81 69 GLU A N 1
ATOM 549 C CA . GLU A 1 69 ? 19.901 1.853 -12.016 1.00 88.81 69 GLU A CA 1
ATOM 550 C C . GLU A 1 69 ? 18.599 2.326 -12.679 1.00 88.81 69 GLU A C 1
ATOM 552 O O . GLU A 1 69 ? 18.654 2.907 -13.769 1.00 88.81 69 GLU A O 1
ATOM 557 N N . VAL A 1 70 ? 17.446 2.089 -12.048 1.00 89.88 70 VAL A N 1
ATOM 558 C CA . VAL A 1 70 ? 16.132 2.488 -12.560 1.00 89.88 70 VAL A CA 1
ATOM 559 C C . VAL A 1 70 ? 15.831 3.917 -12.113 1.00 89.88 70 VAL A C 1
ATOM 561 O O . VAL A 1 70 ? 15.937 4.267 -10.941 1.00 89.88 70 VAL A O 1
ATOM 564 N N . SER A 1 71 ? 15.436 4.771 -13.058 1.00 90.25 71 SER A N 1
ATOM 565 C CA . SER A 1 71 ? 14.976 6.122 -12.734 1.00 90.25 71 SER A CA 1
ATOM 566 C C . SER A 1 71 ? 13.569 6.051 -12.143 1.00 90.25 71 SER A C 1
ATOM 568 O O . SER A 1 71 ? 12.636 5.632 -12.823 1.00 90.25 71 SER A O 1
ATOM 570 N N . ALA A 1 72 ? 13.442 6.445 -10.876 1.00 92.00 72 ALA A N 1
ATOM 571 C CA . ALA A 1 72 ? 12.204 6.345 -10.105 1.00 92.00 72 ALA A CA 1
ATOM 572 C C . ALA A 1 72 ? 11.961 7.580 -9.216 1.00 92.00 72 ALA A C 1
ATOM 574 O O . ALA A 1 72 ? 11.310 7.469 -8.187 1.00 92.00 72 ALA A O 1
ATOM 575 N N . GLU A 1 73 ? 12.511 8.747 -9.575 1.00 91.19 73 GLU A N 1
ATOM 576 C CA . GLU A 1 73 ? 12.473 9.961 -8.736 1.00 91.19 73 GLU A CA 1
ATOM 577 C C . GLU A 1 73 ? 11.039 10.343 -8.332 1.00 91.19 73 GLU A C 1
ATOM 579 O O . GLU A 1 73 ? 10.761 10.477 -7.141 1.00 91.19 73 GLU A O 1
ATOM 584 N N . ASP A 1 74 ? 10.127 10.422 -9.306 1.00 90.38 74 ASP A N 1
ATOM 585 C CA . ASP A 1 74 ? 8.720 10.762 -9.063 1.00 90.38 74 ASP A CA 1
ATOM 586 C C . ASP A 1 74 ? 8.007 9.685 -8.219 1.00 90.38 74 ASP A C 1
ATOM 588 O O . ASP A 1 74 ? 7.169 10.001 -7.375 1.00 90.38 74 ASP A O 1
ATOM 592 N N . LEU A 1 75 ? 8.343 8.404 -8.428 1.00 92.00 75 LEU A N 1
ATOM 593 C CA . LEU A 1 75 ? 7.760 7.291 -7.674 1.00 92.00 75 LEU A CA 1
ATOM 594 C C . LEU A 1 75 ? 8.204 7.338 -6.210 1.00 92.00 75 LEU A C 1
ATOM 596 O O . LEU A 1 75 ? 7.379 7.207 -5.311 1.00 92.00 75 LEU A O 1
ATOM 600 N N . THR A 1 76 ? 9.497 7.553 -5.972 1.00 92.25 76 THR A N 1
ATOM 601 C CA . THR A 1 76 ? 10.057 7.693 -4.627 1.00 92.25 76 THR A CA 1
ATOM 602 C C . THR A 1 76 ? 9.451 8.895 -3.905 1.00 92.25 76 THR A C 1
ATOM 604 O O . THR A 1 76 ? 9.083 8.766 -2.744 1.00 92.25 76 THR A O 1
ATOM 607 N N . GLU A 1 77 ? 9.261 10.034 -4.582 1.00 91.94 77 GLU A N 1
ATOM 608 C CA . GLU A 1 77 ? 8.577 11.194 -3.988 1.00 91.94 77 GLU A CA 1
ATOM 609 C C . GLU A 1 77 ? 7.127 10.866 -3.590 1.00 91.94 77 GLU A C 1
ATOM 611 O O . GLU A 1 77 ? 6.680 11.254 -2.507 1.00 91.94 77 GLU A O 1
ATOM 616 N N . ALA A 1 78 ? 6.397 10.117 -4.423 1.00 92.31 78 ALA A N 1
ATOM 617 C CA . ALA A 1 78 ? 5.035 9.685 -4.112 1.00 92.31 78 ALA A CA 1
ATOM 618 C C . ALA A 1 78 ? 4.981 8.719 -2.913 1.00 92.31 78 ALA A C 1
ATOM 620 O O . ALA A 1 78 ? 4.111 8.866 -2.048 1.00 92.31 78 ALA A O 1
ATOM 621 N N . LEU A 1 79 ? 5.916 7.764 -2.835 1.00 94.06 79 LEU A N 1
ATOM 622 C CA . LEU A 1 79 ? 6.040 6.843 -1.701 1.00 94.06 79 LEU A CA 1
ATOM 623 C C . LEU A 1 79 ? 6.365 7.601 -0.408 1.00 94.06 79 LEU A C 1
ATOM 625 O O . LEU A 1 79 ? 5.652 7.427 0.579 1.00 94.06 79 LEU A O 1
ATOM 629 N N . ASP A 1 80 ? 7.350 8.503 -0.434 1.00 93.81 80 ASP A N 1
ATOM 630 C CA . ASP A 1 80 ? 7.740 9.328 0.717 1.00 93.81 80 ASP A CA 1
ATOM 631 C C . ASP A 1 80 ? 6.568 10.194 1.216 1.00 93.81 80 ASP A C 1
ATOM 633 O O . ASP A 1 80 ? 6.342 10.335 2.422 1.00 93.81 80 ASP A O 1
ATOM 637 N N . ALA A 1 81 ? 5.799 10.790 0.297 1.00 93.00 81 ALA A N 1
ATOM 638 C CA . ALA A 1 81 ? 4.636 11.604 0.641 1.00 93.00 81 ALA A CA 1
ATOM 639 C C . ALA A 1 81 ? 3.524 10.771 1.299 1.00 93.00 81 ALA A C 1
ATOM 641 O O . ALA A 1 81 ? 2.909 11.217 2.275 1.00 93.00 81 ALA A O 1
ATOM 642 N N . MET A 1 82 ? 3.270 9.563 0.788 1.00 94.50 82 MET A N 1
ATOM 643 C CA . MET A 1 82 ? 2.287 8.650 1.366 1.00 94.50 82 MET A CA 1
ATOM 644 C C . MET A 1 82 ? 2.744 8.119 2.729 1.00 94.50 82 MET A C 1
ATOM 646 O O . MET A 1 82 ? 1.951 8.104 3.671 1.00 94.50 82 MET A O 1
ATOM 650 N N . GLU A 1 83 ? 4.018 7.751 2.872 1.00 95.50 83 GLU A N 1
ATOM 651 C CA . GLU A 1 83 ? 4.603 7.326 4.146 1.00 95.50 83 GLU A CA 1
ATOM 652 C C . GLU A 1 83 ? 4.410 8.402 5.218 1.00 95.50 83 GLU A C 1
ATOM 654 O O . GLU A 1 83 ? 3.820 8.141 6.267 1.00 95.50 83 GLU A O 1
ATOM 659 N N . GLN A 1 84 ? 4.806 9.646 4.931 1.00 94.62 84 GLN A N 1
ATOM 660 C CA . GLN A 1 84 ? 4.644 10.764 5.865 1.00 94.62 84 GLN A CA 1
ATOM 661 C C . GLN A 1 84 ? 3.182 10.977 6.269 1.00 94.62 84 GLN A C 1
ATOM 663 O O . GLN A 1 84 ? 2.900 11.257 7.437 1.00 94.62 84 GLN A O 1
ATOM 668 N N . ARG A 1 85 ? 2.239 10.838 5.328 1.00 93.12 85 ARG A N 1
ATOM 669 C CA . ARG A 1 85 ? 0.805 10.960 5.621 1.00 93.12 85 ARG A CA 1
ATOM 670 C C . ARG A 1 85 ? 0.331 9.858 6.563 1.00 93.12 85 ARG A C 1
ATOM 672 O O . ARG A 1 85 ? -0.372 10.165 7.527 1.00 93.12 85 ARG A O 1
ATOM 679 N N . LEU A 1 86 ? 0.691 8.608 6.284 1.00 95.62 86 LEU A N 1
ATOM 680 C CA . LEU A 1 86 ? 0.303 7.452 7.091 1.00 95.62 86 LEU A CA 1
ATOM 681 C C . LEU A 1 86 ? 0.888 7.536 8.500 1.00 95.62 86 LEU A C 1
ATOM 683 O O . LEU A 1 86 ? 0.155 7.346 9.468 1.00 95.62 86 LEU A O 1
ATOM 687 N N . LEU A 1 87 ? 2.168 7.891 8.626 1.00 95.00 87 LEU A N 1
ATOM 688 C CA . LEU A 1 87 ? 2.827 8.059 9.921 1.00 95.00 87 LEU A CA 1
ATOM 689 C C . LEU A 1 87 ? 2.154 9.147 10.757 1.00 95.00 87 LEU A C 1
ATOM 691 O O . LEU A 1 87 ? 1.860 8.927 11.929 1.00 95.00 87 LEU A O 1
ATOM 695 N N . LEU A 1 88 ? 1.824 10.284 10.145 1.00 93.56 88 LEU A N 1
ATOM 696 C CA . LEU A 1 88 ? 1.146 11.378 10.835 1.00 93.56 88 LEU A CA 1
ATOM 697 C C . LEU A 1 88 ? -0.258 10.997 11.328 1.00 93.56 88 LEU A C 1
ATOM 699 O O . LEU A 1 88 ? -0.685 11.440 12.388 1.00 93.56 88 LEU A O 1
ATOM 703 N N . LEU A 1 89 ? -0.983 10.175 10.569 1.00 94.50 89 LEU A N 1
ATOM 704 C CA . LEU A 1 89 ? -2.276 9.636 10.999 1.00 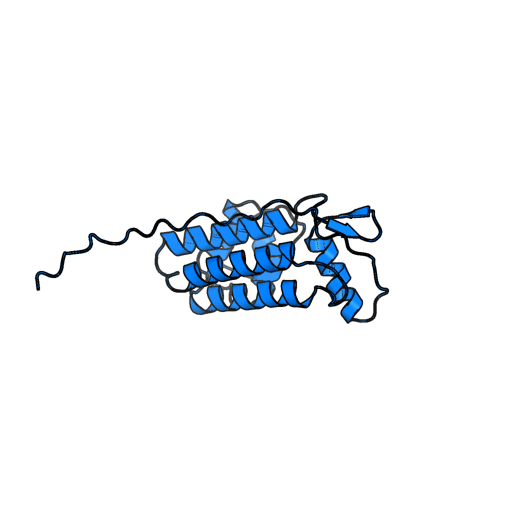94.50 89 LEU A CA 1
ATOM 705 C C . LEU A 1 89 ? -2.128 8.584 12.104 1.00 94.50 89 LEU A C 1
ATOM 707 O O . LEU A 1 89 ? -2.985 8.492 12.983 1.00 94.50 89 LEU A O 1
ATOM 711 N N . ALA A 1 90 ? -1.047 7.806 12.067 1.00 94.44 90 ALA A N 1
ATOM 712 C CA . ALA A 1 90 ? -0.760 6.783 13.061 1.00 94.44 90 ALA A CA 1
ATOM 713 C C . ALA A 1 90 ? -0.366 7.363 14.432 1.00 94.44 90 ALA A C 1
ATOM 715 O O . ALA A 1 90 ? -0.659 6.727 15.445 1.00 94.44 90 ALA A O 1
ATOM 716 N N . GLU A 1 91 ? 0.238 8.560 14.487 1.00 91.69 91 GLU A N 1
ATOM 717 C CA . GLU A 1 91 ? 0.623 9.231 15.746 1.00 91.69 91 GLU A CA 1
ATOM 718 C C . GLU A 1 91 ? -0.559 9.402 16.717 1.00 91.69 91 GLU A C 1
ATOM 720 O O . GLU A 1 91 ? -0.397 9.189 17.918 1.00 91.69 91 GLU A O 1
ATOM 725 N N . ASP A 1 92 ? -1.749 9.712 16.192 1.00 89.31 92 ASP A N 1
ATOM 726 C CA . ASP A 1 92 ? -2.974 9.956 16.963 1.00 89.31 92 ASP A CA 1
ATOM 727 C C . ASP A 1 92 ? -4.128 9.033 16.506 1.00 89.31 92 ASP A C 1
ATOM 729 O O . ASP A 1 92 ? -5.287 9.448 16.411 1.00 89.31 92 ASP A O 1
ATOM 733 N N . LEU A 1 93 ? -3.830 7.757 16.227 1.00 91.88 93 LEU A N 1
ATOM 734 C CA . LEU A 1 93 ? -4.795 6.770 15.702 1.00 91.88 93 LEU A CA 1
ATOM 735 C C . LEU A 1 93 ? -5.948 6.416 16.672 1.00 91.88 93 LEU A C 1
ATOM 737 O O . LEU A 1 93 ? -6.930 5.770 16.291 1.00 91.88 93 LEU A O 1
ATOM 741 N N . ASP A 1 94 ? -5.831 6.786 17.948 1.00 87.69 94 ASP A N 1
ATOM 742 C CA . ASP A 1 94 ? -6.916 6.634 18.926 1.00 87.69 94 ASP A CA 1
ATOM 743 C C . ASP A 1 94 ? -8.071 7.618 18.663 1.00 87.69 94 ASP A C 1
ATOM 745 O O . ASP A 1 94 ? -9.193 7.408 19.137 1.00 87.69 94 ASP A O 1
ATOM 749 N N . GLU A 1 95 ? -7.832 8.678 17.886 1.00 87.69 95 GLU A N 1
ATOM 750 C CA . GLU A 1 95 ? -8.895 9.529 17.368 1.00 87.69 95 GLU A CA 1
ATOM 751 C C . GLU A 1 95 ? -9.603 8.823 16.201 1.00 87.69 95 GLU A C 1
ATOM 753 O O . GLU A 1 95 ? -8.990 8.504 15.184 1.00 87.69 95 GLU A O 1
ATOM 758 N N . GLU A 1 96 ? -10.918 8.607 16.332 1.00 82.19 96 GLU A N 1
ATOM 759 C CA . GLU A 1 96 ? -11.745 7.884 15.347 1.00 82.19 96 GLU A CA 1
ATOM 760 C C . GLU A 1 96 ? -11.559 8.417 13.916 1.00 82.19 96 GLU A C 1
ATOM 762 O O . GLU A 1 96 ? -11.398 7.635 12.985 1.00 82.19 96 GLU A O 1
ATOM 767 N N . GLN A 1 97 ? -11.474 9.743 13.756 1.00 88.19 97 GLN A N 1
ATOM 768 C CA . GLN A 1 97 ? -11.229 10.368 12.455 1.00 88.19 97 GLN A CA 1
ATOM 769 C C . GLN A 1 97 ? -9.855 10.004 11.874 1.00 88.19 97 GLN A C 1
ATOM 771 O O . GLN A 1 97 ? -9.768 9.696 10.691 1.00 88.19 97 GLN A O 1
ATOM 776 N N . ASN A 1 98 ? -8.791 10.009 12.682 1.00 92.19 98 ASN A N 1
ATOM 777 C CA . ASN A 1 98 ? -7.445 9.691 12.197 1.00 92.19 98 ASN A CA 1
ATOM 778 C C . ASN A 1 98 ? -7.335 8.215 11.811 1.00 92.19 98 ASN A C 1
ATOM 780 O O . ASN A 1 98 ? -6.685 7.890 10.821 1.00 92.19 98 ASN A O 1
ATOM 784 N N . ARG A 1 99 ? -8.010 7.321 12.544 1.00 94.50 99 ARG A N 1
ATOM 785 C CA . ARG A 1 99 ? -8.119 5.904 12.177 1.00 94.50 99 ARG A CA 1
ATOM 786 C C . ARG A 1 99 ? -8.830 5.721 10.841 1.00 94.50 99 ARG A C 1
ATOM 788 O O . ARG A 1 99 ? -8.322 5.011 9.975 1.00 94.50 99 ARG A O 1
ATOM 795 N N . ASP A 1 100 ? -9.986 6.354 10.672 1.00 93.81 100 ASP A N 1
ATOM 796 C CA . ASP A 1 100 ? -10.746 6.266 9.428 1.00 93.81 100 ASP A CA 1
ATOM 797 C C . ASP A 1 100 ? -9.948 6.825 8.247 1.00 93.81 100 ASP A C 1
ATOM 799 O O . ASP A 1 100 ? -9.916 6.197 7.185 1.00 93.81 100 ASP A O 1
ATOM 803 N N . ASP A 1 101 ? -9.261 7.952 8.432 1.00 94.69 101 ASP A N 1
ATOM 804 C CA . ASP A 1 101 ? -8.378 8.551 7.432 1.00 94.69 101 ASP A CA 1
ATOM 805 C C . ASP A 1 101 ? -7.190 7.629 7.115 1.00 94.69 101 ASP A C 1
ATOM 807 O O . ASP A 1 101 ? -6.890 7.408 5.946 1.00 94.69 101 ASP A O 1
ATOM 811 N N . PHE A 1 102 ? -6.548 7.028 8.123 1.00 96.38 102 PHE A N 1
ATOM 812 C CA . PHE A 1 102 ? -5.409 6.115 7.943 1.00 96.38 102 PHE A CA 1
ATOM 813 C C . PHE A 1 102 ? -5.787 4.928 7.063 1.00 96.38 102 PHE A C 1
ATOM 815 O O . PHE A 1 102 ? -5.126 4.622 6.072 1.00 96.38 102 PHE A O 1
ATOM 822 N N . ILE A 1 103 ? -6.910 4.294 7.394 1.00 97.25 103 ILE A N 1
ATOM 823 C CA . ILE A 1 103 ? -7.445 3.164 6.639 1.00 97.25 103 ILE A CA 1
ATOM 824 C C . ILE A 1 103 ? -7.839 3.599 5.219 1.00 97.25 103 ILE A C 1
ATOM 826 O O . ILE A 1 103 ? -7.651 2.840 4.269 1.00 97.25 103 ILE A O 1
ATOM 830 N N . THR A 1 104 ? -8.358 4.821 5.056 1.00 95.94 104 THR A N 1
ATOM 831 C CA . THR A 1 104 ? -8.679 5.389 3.737 1.00 95.94 104 THR A CA 1
ATOM 832 C C . THR A 1 104 ? -7.430 5.527 2.873 1.00 95.94 104 THR A C 1
ATOM 834 O O . THR A 1 104 ? -7.442 5.116 1.714 1.00 95.94 104 THR A O 1
ATOM 837 N N . GLU A 1 105 ? -6.352 6.087 3.420 1.00 96.00 105 GLU A N 1
ATOM 838 C CA . GLU A 1 105 ? -5.091 6.270 2.697 1.00 96.00 105 GLU A CA 1
ATOM 839 C C . GLU A 1 105 ? -4.436 4.922 2.351 1.00 96.00 105 GLU A C 1
ATOM 841 O O . GLU A 1 105 ? -3.985 4.741 1.221 1.00 96.00 105 GLU A O 1
ATOM 846 N N . LEU A 1 106 ? -4.499 3.922 3.239 1.00 97.56 106 LEU A N 1
ATOM 847 C CA . LEU A 1 106 ? -4.075 2.552 2.913 1.00 97.56 106 LEU A CA 1
ATOM 848 C C . LEU A 1 106 ? -4.901 1.930 1.779 1.00 97.56 106 LEU A C 1
ATOM 850 O O . LEU A 1 106 ? -4.350 1.275 0.896 1.00 97.56 106 LEU A O 1
ATOM 854 N N . PHE A 1 107 ? -6.219 2.140 1.763 1.00 97.12 107 PHE A N 1
ATOM 855 C CA . PHE A 1 107 ? -7.061 1.633 0.679 1.00 97.12 107 PHE A CA 1
ATOM 856 C C . PHE A 1 107 ? -6.767 2.338 -0.655 1.00 97.12 107 PHE A C 1
ATOM 858 O O . PHE A 1 107 ? -6.773 1.701 -1.710 1.00 97.12 107 PHE A O 1
ATOM 865 N N . LYS A 1 108 ? -6.455 3.641 -0.631 1.00 95.44 108 LYS A N 1
ATOM 866 C CA . LYS A 1 108 ? -5.981 4.375 -1.816 1.00 95.44 108 LYS A CA 1
ATOM 867 C C . LYS A 1 108 ? -4.652 3.821 -2.318 1.00 95.44 108 LYS A C 1
ATOM 869 O O . LYS A 1 108 ? -4.539 3.576 -3.515 1.00 95.44 108 LYS A O 1
ATOM 874 N N . LEU A 1 109 ? -3.694 3.578 -1.421 1.00 96.31 109 LEU A N 1
ATOM 875 C CA . LEU A 1 109 ? -2.416 2.947 -1.753 1.00 96.31 109 LEU A CA 1
ATOM 876 C C . LEU A 1 109 ? -2.629 1.580 -2.409 1.00 96.31 109 LEU A C 1
ATOM 878 O O . LEU A 1 109 ? -2.052 1.320 -3.460 1.00 96.31 109 LEU A O 1
ATOM 882 N N . ARG A 1 110 ? -3.506 0.738 -1.846 1.00 96.56 110 ARG A N 1
ATOM 883 C CA . ARG A 1 110 ? -3.884 -0.541 -2.460 1.00 96.56 110 ARG A CA 1
ATOM 884 C C . ARG A 1 110 ? -4.363 -0.339 -3.896 1.00 96.56 110 ARG A C 1
ATOM 886 O O . ARG A 1 110 ? -3.834 -0.949 -4.814 1.00 96.56 110 ARG A O 1
ATOM 893 N N . ASN A 1 111 ? -5.361 0.515 -4.104 1.00 94.88 111 ASN A N 1
ATOM 894 C CA . ASN A 1 111 ? -5.918 0.722 -5.443 1.00 94.88 111 ASN A CA 1
ATOM 895 C C . ASN A 1 111 ? -4.872 1.264 -6.422 1.00 94.88 111 ASN A C 1
ATOM 897 O O . ASN A 1 111 ? -4.867 0.876 -7.581 1.00 94.88 111 ASN A O 1
ATOM 901 N N . TRP A 1 112 ? -3.968 2.116 -5.943 1.00 94.81 112 TRP A N 1
ATOM 902 C CA . TRP A 1 112 ? -2.868 2.655 -6.731 1.00 94.81 112 TRP A CA 1
ATOM 903 C C . TRP A 1 112 ? -1.864 1.581 -7.170 1.00 94.81 112 TRP A C 1
ATOM 905 O O . TRP A 1 112 ? -1.466 1.558 -8.332 1.00 94.81 112 TRP A O 1
ATOM 915 N N . LEU A 1 113 ? -1.505 0.652 -6.279 1.00 96.12 113 LEU A N 1
ATOM 916 C CA . LEU A 1 113 ? -0.628 -0.480 -6.600 1.00 96.12 113 LEU A CA 1
ATOM 917 C C . LEU A 1 113 ? -1.245 -1.423 -7.640 1.00 96.12 113 LEU A C 1
ATOM 919 O O . LEU A 1 113 ? -0.527 -1.952 -8.489 1.00 96.12 113 LEU A O 1
ATOM 923 N N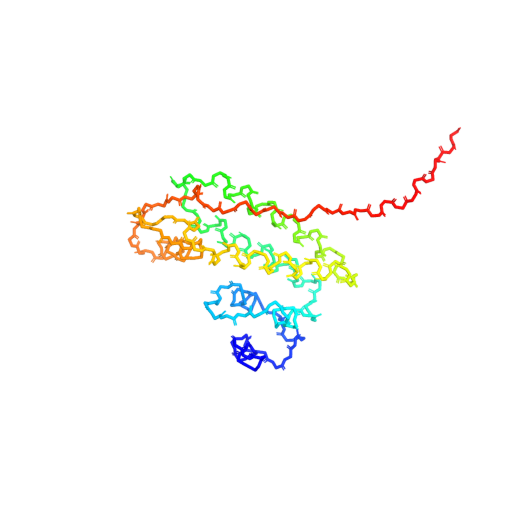 . HIS A 1 114 ? -2.566 -1.601 -7.573 1.00 95.50 114 HIS A N 1
ATOM 924 C CA . HIS A 1 114 ? -3.358 -2.472 -8.447 1.00 95.50 114 HIS A CA 1
ATOM 925 C C . HIS A 1 114 ? -3.874 -1.773 -9.717 1.00 95.50 114 HIS A C 1
ATOM 927 O O . HIS A 1 114 ? -4.597 -2.390 -10.499 1.00 95.50 114 HIS A O 1
ATOM 933 N N . GLU A 1 115 ? -3.541 -0.499 -9.947 1.00 92.75 115 GLU A N 1
ATOM 934 C CA . GLU A 1 115 ? -4.010 0.216 -11.136 1.00 92.75 115 GLU A CA 1
ATOM 935 C C . GLU A 1 115 ? -3.377 -0.374 -12.406 1.00 92.75 115 GLU A C 1
ATOM 937 O O . GLU A 1 115 ? -2.154 -0.492 -12.546 1.00 92.75 115 GLU A O 1
ATOM 942 N N . GLU A 1 116 ? -4.235 -0.708 -13.368 1.00 92.81 116 GLU A N 1
ATOM 943 C CA . GLU A 1 116 ? -3.840 -1.225 -14.674 1.00 92.81 116 GLU A CA 1
ATOM 944 C C . GLU A 1 116 ? -2.932 -0.246 -15.425 1.00 92.81 116 GLU A C 1
ATOM 946 O O . GLU A 1 116 ? -3.212 0.950 -15.521 1.00 92.81 116 GLU A O 1
ATOM 951 N N . ALA A 1 117 ? -1.874 -0.777 -16.043 1.00 89.56 117 ALA A N 1
ATOM 952 C CA . ALA A 1 117 ? -0.889 0.001 -16.798 1.00 89.56 117 ALA A CA 1
ATOM 953 C C . ALA A 1 117 ? -0.186 1.117 -15.990 1.00 89.56 117 ALA A C 1
ATOM 955 O O . ALA A 1 117 ? 0.303 2.083 -16.586 1.00 89.56 117 ALA A O 1
ATOM 956 N N . GLY A 1 118 ? -0.096 0.970 -14.663 1.00 90.25 118 GLY A N 1
ATOM 957 C CA . GLY A 1 118 ? 0.674 1.854 -13.783 1.00 90.25 118 GLY A CA 1
ATOM 958 C C . GLY A 1 118 ? 2.194 1.789 -13.989 1.00 90.25 118 GLY A C 1
ATOM 959 O O . GLY A 1 118 ? 2.904 2.701 -13.569 1.00 90.25 118 GLY A O 1
ATOM 960 N N . ALA A 1 119 ? 2.704 0.758 -14.669 1.00 94.75 119 ALA A N 1
ATOM 961 C CA . ALA A 1 119 ? 4.120 0.600 -14.992 1.00 94.75 119 ALA A CA 1
ATOM 962 C C . ALA A 1 119 ? 4.340 -0.117 -16.340 1.00 94.75 119 ALA A C 1
ATOM 964 O O . ALA A 1 119 ? 3.396 -0.495 -17.043 1.00 94.75 119 ALA A O 1
ATOM 965 N N . LEU A 1 120 ? 5.612 -0.269 -16.718 1.00 95.94 120 LEU A N 1
ATOM 966 C CA . LEU A 1 120 ? 6.064 -1.115 -17.822 1.00 95.94 120 LEU A CA 1
ATOM 967 C C . LEU A 1 120 ? 7.146 -2.086 -17.345 1.00 95.94 120 LEU A C 1
ATOM 969 O O . LEU A 1 120 ? 8.069 -1.663 -16.648 1.00 95.94 120 LEU A O 1
ATOM 973 N N . ILE A 1 121 ? 7.094 -3.322 -17.837 1.00 96.12 121 ILE A N 1
ATOM 974 C CA . ILE A 1 121 ? 8.187 -4.303 -17.771 1.00 96.12 121 ILE A CA 1
ATOM 975 C C . ILE A 1 121 ? 8.518 -4.706 -19.208 1.00 96.12 121 ILE A C 1
ATOM 977 O O . ILE A 1 121 ? 7.643 -5.141 -19.954 1.00 96.12 121 ILE A O 1
ATOM 981 N N . ASP A 1 122 ? 9.764 -4.500 -19.634 1.00 95.94 122 ASP A N 1
ATOM 982 C CA . ASP A 1 122 ? 10.251 -4.788 -20.993 1.00 95.94 122 ASP A CA 1
ATOM 983 C C . ASP A 1 122 ? 9.393 -4.153 -22.114 1.00 95.94 122 ASP A C 1
ATOM 985 O O . ASP A 1 122 ? 9.339 -4.625 -23.252 1.00 95.94 122 ASP A O 1
ATOM 989 N N . GLY A 1 123 ? 8.730 -3.036 -21.794 1.00 93.50 123 GLY A N 1
ATOM 990 C CA . GLY A 1 123 ? 7.844 -2.293 -22.691 1.00 93.50 123 GLY A CA 1
ATOM 991 C C . GLY A 1 123 ? 6.381 -2.752 -22.701 1.00 93.50 123 GLY A C 1
ATOM 992 O O . GLY A 1 123 ? 5.561 -2.080 -23.337 1.00 93.50 123 GLY A O 1
ATOM 993 N N . ASP A 1 124 ? 6.037 -3.826 -21.990 1.00 96.06 124 ASP A N 1
ATOM 994 C CA . ASP A 1 124 ? 4.664 -4.300 -21.825 1.00 96.06 124 ASP A CA 1
ATOM 995 C C . ASP A 1 124 ? 4.013 -3.660 -20.578 1.00 96.06 124 ASP A C 1
ATOM 997 O O . ASP A 1 124 ? 4.648 -3.598 -19.524 1.00 96.06 1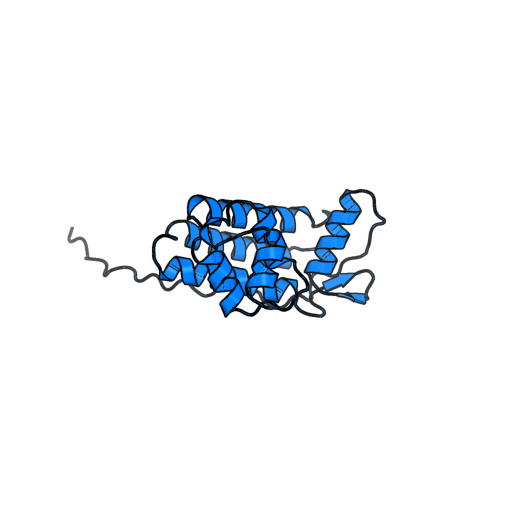24 ASP A O 1
ATOM 1001 N N . PRO A 1 125 ? 2.769 -3.142 -20.671 1.00 96.19 125 PRO A N 1
ATOM 1002 C CA . PRO A 1 125 ? 2.065 -2.567 -19.525 1.00 96.19 125 PRO A C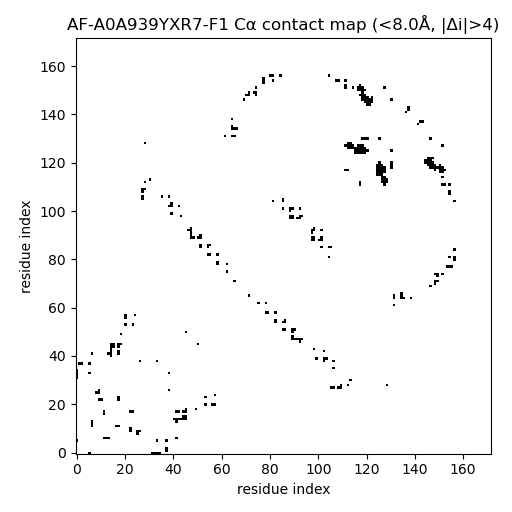A 1
ATOM 1003 C C . PRO A 1 125 ? 1.734 -3.588 -18.441 1.00 96.19 125 PRO A C 1
ATOM 1005 O O . PRO A 1 125 ? 1.245 -4.674 -18.749 1.00 96.19 125 PRO A O 1
ATOM 1008 N N . CYS A 1 126 ? 1.924 -3.178 -17.191 1.00 95.94 126 CYS A N 1
ATOM 1009 C CA . CYS A 1 126 ? 1.604 -3.938 -15.986 1.00 95.94 126 CYS A CA 1
ATOM 1010 C C . CYS A 1 126 ? 1.125 -2.990 -14.873 1.00 95.94 126 CYS A C 1
ATOM 1012 O O . CYS A 1 126 ? 1.168 -1.762 -15.021 1.00 95.94 126 CYS A O 1
ATOM 1014 N N . THR A 1 127 ? 0.672 -3.547 -13.757 1.00 96.56 127 THR A N 1
ATOM 1015 C CA . THR A 1 127 ? 0.424 -2.794 -12.521 1.00 96.56 127 THR A CA 1
ATOM 1016 C C . THR A 1 127 ? 1.743 -2.425 -11.830 1.00 96.56 127 THR A C 1
ATOM 1018 O O . THR A 1 127 ? 2.807 -2.976 -12.135 1.00 96.56 127 THR A O 1
ATOM 1021 N N . LEU A 1 128 ? 1.694 -1.488 -10.878 1.00 96.19 128 LEU A N 1
ATOM 1022 C CA . LEU A 1 128 ? 2.856 -1.194 -10.031 1.00 96.19 128 LEU A CA 1
ATOM 1023 C C . LEU A 1 128 ? 3.221 -2.390 -9.146 1.00 96.19 128 LEU A C 1
ATOM 1025 O O . LEU A 1 128 ? 4.403 -2.664 -8.953 1.00 96.19 128 LEU A O 1
ATOM 1029 N N . LEU A 1 129 ? 2.225 -3.118 -8.636 1.00 97.31 129 LEU A N 1
ATOM 1030 C CA . LEU A 1 129 ? 2.451 -4.298 -7.807 1.00 97.31 129 LEU A CA 1
ATOM 1031 C C . LEU A 1 129 ? 3.220 -5.396 -8.554 1.00 97.31 129 LEU A C 1
ATOM 1033 O O . LEU A 1 129 ? 4.161 -5.975 -8.008 1.00 97.31 129 LEU A O 1
ATOM 1037 N N . GLU A 1 130 ? 2.860 -5.658 -9.812 1.00 97.38 130 GLU A N 1
ATOM 1038 C CA . GLU A 1 130 ? 3.576 -6.612 -10.668 1.00 97.38 130 GLU A CA 1
ATOM 1039 C C . GLU A 1 130 ? 5.033 -6.179 -10.878 1.00 97.38 130 GLU A C 1
ATOM 1041 O O . GLU A 1 130 ? 5.946 -6.990 -10.721 1.00 97.38 130 GLU A O 1
ATOM 1046 N N . ALA A 1 131 ? 5.270 -4.889 -11.143 1.00 96.69 131 ALA A N 1
ATOM 1047 C CA . ALA A 1 131 ? 6.620 -4.344 -11.266 1.00 96.69 131 ALA A CA 1
ATOM 1048 C C . ALA A 1 131 ? 7.432 -4.517 -9.973 1.00 96.69 131 ALA A C 1
ATOM 1050 O O . ALA A 1 131 ? 8.549 -5.030 -10.023 1.00 96.69 131 ALA A O 1
ATOM 1051 N N . PHE A 1 132 ? 6.872 -4.171 -8.809 1.00 97.19 132 PHE A N 1
ATOM 1052 C CA . PHE A 1 132 ? 7.537 -4.388 -7.520 1.00 97.19 132 PHE A CA 1
ATOM 1053 C C . PHE A 1 132 ? 7.824 -5.867 -7.247 1.00 97.19 132 PHE A C 1
ATOM 1055 O O . PHE A 1 132 ? 8.878 -6.200 -6.702 1.00 97.19 132 PHE A O 1
ATOM 1062 N N . THR A 1 133 ? 6.919 -6.761 -7.642 1.00 96.75 133 THR A N 1
ATOM 1063 C CA . THR A 1 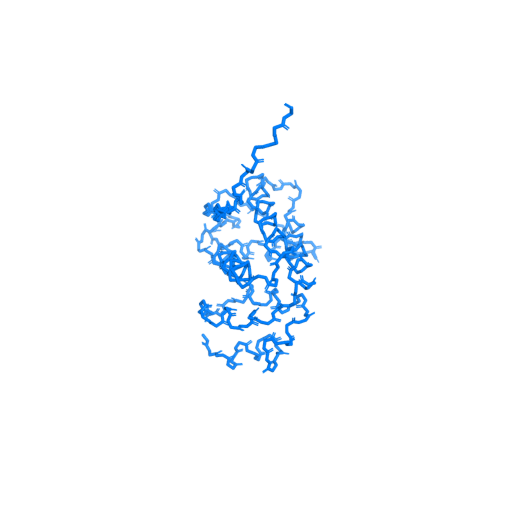133 ? 7.094 -8.210 -7.491 1.00 96.75 133 THR A CA 1
ATOM 1064 C C . THR A 1 133 ? 8.292 -8.712 -8.293 1.00 96.75 133 THR A C 1
ATOM 1066 O O . THR A 1 133 ? 9.144 -9.410 -7.735 1.00 96.75 133 THR A O 1
ATOM 1069 N N . GLU A 1 134 ? 8.417 -8.313 -9.561 1.00 96.94 134 GLU A N 1
ATOM 1070 C CA . GLU A 1 134 ? 9.570 -8.685 -10.392 1.00 96.94 134 GLU A CA 1
ATOM 1071 C C . GLU A 1 134 ? 10.872 -8.054 -9.874 1.00 96.94 134 GLU A C 1
ATOM 1073 O O . GLU A 1 134 ? 11.877 -8.752 -9.728 1.00 96.94 134 GLU A O 1
ATOM 1078 N N . MET A 1 135 ? 10.854 -6.788 -9.445 1.00 96.38 135 MET A N 1
ATOM 1079 C CA . MET A 1 135 ? 12.030 -6.145 -8.841 1.00 96.38 135 MET A CA 1
ATOM 1080 C C . MET A 1 135 ? 12.512 -6.872 -7.575 1.00 96.38 135 MET A C 1
ATOM 1082 O O . MET A 1 135 ? 13.713 -7.091 -7.379 1.00 96.38 135 MET A O 1
ATOM 1086 N N . ARG A 1 136 ? 11.585 -7.302 -6.707 1.00 95.75 136 ARG A N 1
ATOM 1087 C CA . ARG A 1 136 ? 11.906 -8.134 -5.534 1.00 95.75 136 ARG A CA 1
ATOM 1088 C C . ARG A 1 136 ? 12.488 -9.485 -5.968 1.00 95.75 136 ARG A C 1
ATOM 1090 O O . ARG A 1 136 ? 13.449 -9.958 -5.356 1.00 95.75 136 ARG A O 1
ATOM 1097 N N . ALA A 1 137 ? 11.961 -10.097 -7.029 1.00 95.06 137 ALA A N 1
ATOM 1098 C CA . ALA A 1 137 ? 12.454 -11.367 -7.560 1.00 95.06 137 ALA A CA 1
ATOM 1099 C C . ALA A 1 137 ? 13.878 -11.256 -8.139 1.00 95.06 137 ALA A C 1
ATOM 1101 O O . ALA A 1 137 ? 14.712 -12.142 -7.915 1.00 95.06 137 ALA A O 1
ATOM 1102 N N . GLU A 1 138 ? 14.211 -10.154 -8.812 1.00 93.75 138 GLU A N 1
ATOM 1103 C CA . GLU A 1 138 ? 15.557 -9.882 -9.335 1.00 93.75 138 GLU A CA 1
ATOM 1104 C C . GLU A 1 138 ? 16.621 -9.869 -8.237 1.00 93.75 138 GLU A C 1
ATOM 1106 O O . GLU A 1 138 ? 17.695 -10.461 -8.392 1.00 93.75 138 GLU A O 1
ATOM 1111 N N . LYS A 1 139 ? 16.302 -9.298 -7.070 1.00 90.25 139 LYS A N 1
ATOM 1112 C CA . LYS A 1 139 ? 17.193 -9.323 -5.898 1.00 90.25 139 LYS A CA 1
ATOM 1113 C C . LYS A 1 139 ? 17.494 -10.733 -5.393 1.00 90.25 139 LYS A C 1
ATOM 1115 O O . LYS A 1 139 ? 18.533 -10.957 -4.770 1.00 90.25 139 LYS A O 1
ATOM 1120 N N . LEU A 1 140 ? 16.614 -11.691 -5.676 1.00 91.25 140 LEU A N 1
ATOM 1121 C CA . LEU A 1 140 ? 16.787 -13.108 -5.353 1.00 91.25 140 LEU A CA 1
ATOM 1122 C C . LEU A 1 140 ? 17.535 -13.885 -6.455 1.00 91.25 140 LEU A C 1
ATOM 1124 O O . LEU A 1 140 ? 17.759 -15.090 -6.314 1.00 91.25 140 LEU A O 1
ATOM 1128 N N . GLY A 1 141 ? 17.976 -13.208 -7.520 1.00 87.25 141 GLY A N 1
ATOM 1129 C CA . GLY A 1 141 ? 18.783 -13.769 -8.604 1.00 87.25 141 GLY A CA 1
ATOM 1130 C C . GLY A 1 141 ? 17.994 -14.177 -9.851 1.00 87.25 141 GLY A C 1
ATOM 1131 O O . GLY A 1 141 ? 18.516 -14.953 -10.658 1.00 87.25 141 GLY A O 1
ATOM 1132 N N . VAL A 1 142 ? 16.757 -13.692 -10.006 1.00 87.12 142 VAL A N 1
ATOM 1133 C CA . VAL A 1 142 ? 16.000 -13.777 -11.268 1.00 87.12 142 VAL A CA 1
ATOM 1134 C C . VAL A 1 142 ? 16.624 -12.841 -12.321 1.00 87.12 142 VAL A C 1
ATOM 1136 O O . VAL A 1 142 ? 17.487 -12.021 -12.009 1.00 87.12 142 VAL A O 1
ATOM 1139 N N . ALA A 1 143 ? 16.290 -13.044 -13.598 1.00 85.88 143 ALA A N 1
ATOM 1140 C CA . ALA A 1 143 ? 16.799 -12.215 -14.687 1.00 85.88 143 ALA A CA 1
ATOM 1141 C C . ALA A 1 143 ? 16.274 -10.777 -14.580 1.00 85.88 143 ALA A C 1
ATOM 1143 O O . ALA A 1 143 ? 15.124 -10.585 -14.220 1.00 85.88 143 ALA A O 1
ATOM 1144 N N . SER A 1 144 ? 17.119 -9.806 -14.929 1.00 89.88 144 SER A N 1
ATOM 1145 C CA . SER A 1 144 ? 16.776 -8.384 -14.882 1.00 89.88 144 SER A CA 1
ATOM 1146 C C . SER A 1 144 ? 15.859 -7.951 -16.026 1.00 89.88 144 SER A C 1
ATOM 1148 O O . SER A 1 144 ? 16.100 -8.358 -17.170 1.00 89.88 144 SER A O 1
ATOM 1150 N N . HIS A 1 145 ? 14.935 -7.043 -15.736 1.00 93.50 145 HIS A N 1
ATOM 1151 C CA . HIS A 1 145 ? 14.005 -6.414 -16.670 1.00 93.50 145 HIS A CA 1
ATOM 1152 C C . HIS A 1 145 ? 14.300 -4.919 -16.878 1.00 93.50 145 HIS A C 1
ATOM 1154 O O . HIS A 1 145 ? 15.005 -4.277 -16.095 1.00 93.50 145 HIS A O 1
ATOM 1160 N N . GLU A 1 146 ? 13.770 -4.346 -17.960 1.00 94.19 146 GLU A N 1
ATOM 1161 C CA . GLU A 1 146 ? 13.698 -2.892 -18.141 1.00 94.19 146 GLU A CA 1
ATOM 1162 C C . GLU A 1 146 ? 12.380 -2.360 -17.567 1.00 94.19 146 GLU A C 1
ATOM 1164 O O . GLU A 1 146 ? 11.304 -2.771 -18.000 1.00 94.19 146 GLU A O 1
ATOM 1169 N N . TYR A 1 147 ? 12.460 -1.414 -16.628 1.00 95.50 147 TYR A N 1
ATOM 1170 C CA . TYR A 1 147 ? 11.289 -0.849 -15.954 1.00 95.50 147 TYR A CA 1
ATOM 1171 C C . TYR A 1 147 ? 10.959 0.562 -16.445 1.00 95.50 147 TYR A C 1
ATOM 1173 O O . TYR A 1 147 ? 11.831 1.429 -16.520 1.00 95.50 147 TYR A O 1
ATOM 1181 N N . GLY A 1 148 ? 9.677 0.806 -16.726 1.00 93.75 148 GLY A N 1
ATOM 1182 C CA . GLY A 1 148 ? 9.121 2.143 -16.944 1.00 93.75 148 GLY A CA 1
ATOM 1183 C C . GLY A 1 148 ? 8.225 2.551 -15.779 1.00 93.75 148 GLY A C 1
ATOM 1184 O O . GLY A 1 148 ? 7.113 2.039 -15.662 1.00 93.75 148 GLY A O 1
ATOM 1185 N N . LEU A 1 149 ? 8.711 3.465 -14.937 1.00 91.31 149 LEU A N 1
ATOM 1186 C CA . LEU A 1 149 ? 8.059 3.900 -13.694 1.00 91.31 149 LEU A CA 1
ATOM 1187 C C . LEU A 1 149 ? 7.541 5.338 -13.771 1.00 91.31 149 LEU A C 1
ATOM 1189 O O . LEU A 1 149 ? 7.501 6.028 -12.770 1.00 91.31 149 LEU A O 1
ATOM 1193 N N . ASP A 1 150 ? 7.163 5.810 -14.955 1.00 85.94 150 ASP A N 1
ATOM 1194 C CA . ASP A 1 150 ? 6.671 7.172 -15.211 1.00 85.94 150 ASP A CA 1
ATOM 1195 C C . ASP A 1 150 ? 5.176 7.207 -15.588 1.00 85.94 150 ASP A C 1
ATOM 1197 O O . ASP A 1 150 ? 4.668 8.215 -16.082 1.00 85.94 150 ASP A O 1
ATOM 1201 N N . ARG A 1 151 ? 4.468 6.081 -15.418 1.00 80.56 151 ARG A N 1
ATOM 1202 C CA . ARG A 1 151 ? 3.082 5.885 -15.885 1.00 80.56 151 ARG A CA 1
ATOM 1203 C C . ARG A 1 151 ? 2.043 5.753 -14.785 1.00 80.56 151 ARG A C 1
ATOM 1205 O O . ARG A 1 151 ? 0.857 5.638 -15.095 1.00 80.56 151 ARG A O 1
ATOM 1212 N N . PHE A 1 152 ? 2.472 5.771 -13.534 1.00 80.31 152 PHE A N 1
ATOM 1213 C CA . PHE A 1 152 ? 1.572 5.629 -12.407 1.00 80.31 152 PHE A CA 1
ATOM 1214 C C . PHE A 1 152 ? 0.677 6.873 -12.274 1.00 80.31 152 PHE A C 1
ATOM 1216 O O . PHE A 1 152 ? 1.104 7.985 -12.597 1.00 80.31 152 PHE A O 1
ATOM 1223 N N . PRO A 1 153 ? -0.585 6.718 -11.842 1.00 74.19 153 PRO A N 1
ATOM 1224 C CA . PRO A 1 153 ? -1.455 7.864 -11.609 1.00 74.19 153 PRO A CA 1
ATOM 1225 C C . PRO A 1 153 ? -0.984 8.663 -10.386 1.00 74.19 153 PRO A C 1
ATOM 1227 O O . PRO A 1 153 ? -0.391 8.100 -9.468 1.00 74.19 153 PRO A O 1
ATOM 1230 N N . ASP A 1 154 ? -1.292 9.963 -10.346 1.00 77.56 154 ASP A N 1
ATOM 1231 C CA . ASP A 1 154 ? -0.977 10.810 -9.191 1.00 77.56 154 ASP A CA 1
ATOM 1232 C C . ASP A 1 154 ? -1.611 10.235 -7.915 1.00 77.56 154 ASP A C 1
ATOM 1234 O O . ASP A 1 154 ? -2.836 10.210 -7.756 1.00 77.56 154 ASP A O 1
ATOM 1238 N N . LEU A 1 155 ? -0.767 9.810 -6.977 1.00 75.00 155 LEU A N 1
ATOM 1239 C CA . LEU A 1 155 ? -1.178 9.461 -5.626 1.00 75.00 155 LEU A CA 1
ATOM 1240 C C . LEU A 1 155 ? -1.137 10.735 -4.784 1.00 75.00 155 LEU A C 1
ATOM 1242 O O . LEU A 1 155 ? -0.159 10.997 -4.096 1.00 75.00 155 LEU A O 1
ATOM 1246 N N . THR A 1 156 ? -2.163 11.581 -4.878 1.00 67.56 156 THR A N 1
ATOM 1247 C CA . THR A 1 156 ? -2.280 12.759 -4.003 1.00 67.56 156 THR A CA 1
ATOM 1248 C C . THR A 1 156 ? -2.959 12.370 -2.691 1.00 67.56 156 THR A C 1
ATOM 1250 O O . THR A 1 156 ? -4.169 12.103 -2.718 1.00 67.56 156 THR A O 1
ATOM 1253 N N . PRO A 1 157 ? -2.245 12.374 -1.547 1.00 62.38 157 PRO A N 1
ATOM 1254 C CA . PRO A 1 157 ? -2.881 12.201 -0.249 1.00 62.38 157 PRO A CA 1
ATOM 1255 C C . PRO A 1 157 ? -3.829 13.375 0.024 1.00 62.38 157 PRO A C 1
ATOM 1257 O O . PRO A 1 157 ? -3.598 14.497 -0.440 1.00 62.38 157 PRO A O 1
ATOM 1260 N N . GLU A 1 158 ? -4.907 13.145 0.774 1.00 65.62 158 GLU A N 1
ATOM 1261 C CA . GLU A 1 158 ? -5.813 14.240 1.135 1.00 65.62 158 GLU A CA 1
ATOM 1262 C C . GLU A 1 158 ? -5.128 15.271 2.045 1.00 65.62 158 GLU A C 1
ATOM 1264 O O . GLU A 1 158 ? -4.412 14.919 2.987 1.00 65.62 158 GLU A O 1
ATOM 1269 N N . GLU A 1 159 ? -5.369 16.562 1.772 1.00 57.09 159 GLU A N 1
ATOM 1270 C CA . GLU A 1 159 ? -4.869 17.654 2.608 1.00 57.09 159 GLU A CA 1
ATOM 1271 C C . GLU A 1 159 ? -5.413 17.527 4.035 1.00 57.09 159 GLU A C 1
ATOM 1273 O O . GLU A 1 159 ? -6.622 17.466 4.267 1.00 57.09 159 GLU A O 1
ATOM 1278 N N . ILE A 1 160 ? -4.513 17.566 5.016 1.00 54.66 160 ILE A N 1
ATOM 1279 C CA . ILE A 1 160 ? -4.891 17.523 6.427 1.00 54.66 160 ILE A CA 1
ATOM 1280 C C . ILE A 1 160 ? -5.522 18.855 6.806 1.00 54.66 160 ILE A C 1
ATOM 1282 O O . ILE A 1 160 ? -4.833 19.869 6.967 1.00 54.66 160 ILE A O 1
ATOM 1286 N N . SER A 1 161 ? -6.837 18.867 7.015 1.00 51.12 161 SER A N 1
ATOM 1287 C CA . SER A 1 161 ? -7.477 20.007 7.658 1.00 51.12 161 SER A CA 1
ATOM 1288 C C . SER A 1 161 ? -7.207 19.945 9.161 1.00 51.12 161 SER A C 1
ATOM 1290 O O . SER A 1 161 ? -8.010 19.424 9.936 1.00 51.12 161 SER A O 1
ATOM 1292 N N . TYR A 1 162 ? -6.079 20.495 9.608 1.00 50.38 162 TYR A N 1
ATOM 1293 C CA . TYR A 1 162 ? -5.918 20.760 11.031 1.00 50.38 162 TYR A CA 1
ATOM 1294 C C . TYR A 1 162 ? -6.986 21.771 11.454 1.00 50.38 162 TYR A C 1
ATOM 1296 O O . TYR A 1 162 ? -6.961 22.936 11.043 1.00 50.38 162 TYR A O 1
ATOM 1304 N N . ASN A 1 163 ? -7.891 21.362 12.344 1.00 46.72 163 ASN A N 1
ATOM 1305 C CA . ASN A 1 163 ? -8.592 22.309 13.202 1.00 46.72 163 ASN A CA 1
ATOM 1306 C C . ASN A 1 163 ? -7.562 22.885 14.180 1.00 46.72 163 ASN A C 1
ATOM 1308 O O . ASN A 1 163 ? -7.532 22.525 15.354 1.00 46.72 163 ASN A O 1
ATOM 1312 N N . LEU A 1 164 ? -6.694 23.778 13.692 1.00 48.56 164 LEU A N 1
ATOM 1313 C CA . LEU A 1 164 ? -5.872 24.626 14.542 1.00 48.56 164 LEU A CA 1
ATOM 1314 C C . LEU A 1 164 ? -6.850 25.406 15.422 1.00 48.56 164 LEU A C 1
ATOM 1316 O O . LEU A 1 164 ? -7.477 26.374 14.979 1.00 48.56 164 LEU A O 1
ATOM 1320 N N . GLY A 1 165 ? -7.041 24.923 16.652 1.00 52.41 165 GLY A N 1
ATOM 1321 C CA . GLY A 1 165 ? -7.851 25.583 17.661 1.00 52.41 165 GLY A CA 1
ATOM 1322 C C . GLY A 1 165 ? -7.485 27.062 17.694 1.00 52.41 165 GLY A C 1
ATOM 1323 O O . GLY A 1 165 ? -6.316 27.418 17.546 1.00 52.41 165 GLY A O 1
ATOM 1324 N N . ARG A 1 166 ? -8.503 27.928 17.805 1.00 45.53 166 ARG A N 1
ATOM 1325 C CA . ARG A 1 166 ? -8.353 29.390 17.747 1.00 45.53 166 ARG A CA 1
ATOM 1326 C C . ARG A 1 166 ? -7.095 29.824 18.494 1.00 45.53 166 ARG A C 1
ATOM 1328 O O . ARG A 1 166 ? -7.046 29.714 19.714 1.00 45.53 166 ARG A O 1
ATOM 1335 N N . PHE A 1 167 ? -6.116 30.347 17.760 1.00 54.31 167 PHE A N 1
ATOM 1336 C CA . PHE A 1 167 ? -4.949 30.981 18.352 1.00 54.31 167 PHE A CA 1
ATOM 1337 C C . PHE A 1 167 ? -5.426 32.112 19.270 1.00 54.31 167 PHE A C 1
ATOM 1339 O O . PHE A 1 167 ? -5.871 33.164 18.800 1.00 54.31 167 PHE A O 1
ATOM 1346 N N . GLU A 1 168 ? -5.370 31.895 20.583 1.00 55.47 168 GLU A N 1
ATOM 1347 C CA . GLU A 1 168 ? -5.521 32.985 21.532 1.00 55.47 168 GLU A CA 1
ATOM 1348 C C . GLU A 1 168 ? -4.265 33.843 21.444 1.00 55.47 168 GLU A C 1
ATOM 1350 O O . GLU A 1 168 ? -3.135 33.398 21.649 1.00 55.47 168 GLU A O 1
ATOM 1355 N N . LYS A 1 169 ? -4.476 35.094 21.050 1.00 52.03 169 LYS A N 1
ATOM 1356 C CA . LYS A 1 169 ? -3.424 36.090 20.935 1.00 52.03 169 LYS A CA 1
ATOM 1357 C C . LYS A 1 169 ? -2.793 36.281 22.315 1.00 52.03 169 LYS A C 1
ATOM 1359 O O . LYS A 1 169 ? -3.460 36.754 23.229 1.00 52.03 169 LYS A O 1
ATOM 1364 N N . ILE A 1 170 ? -1.511 35.950 22.451 1.00 62.88 170 ILE A N 1
ATOM 1365 C CA . ILE A 1 170 ? -0.735 36.317 23.637 1.00 62.88 170 ILE A CA 1
ATOM 1366 C C . ILE A 1 170 ? -0.598 37.844 23.623 1.00 62.88 170 ILE A C 1
ATOM 1368 O O . ILE A 1 170 ? 0.042 38.409 22.733 1.00 62.88 170 ILE A O 1
ATOM 1372 N N . GLU A 1 171 ? -1.242 38.521 24.573 1.00 59.28 171 GLU A N 1
ATOM 1373 C CA . GLU A 1 171 ? -0.976 39.934 24.842 1.00 59.28 171 GLU A CA 1
ATOM 1374 C C . GLU A 1 171 ? 0.357 40.035 25.602 1.00 59.28 171 GLU A C 1
ATOM 1376 O O . GLU A 1 171 ? 0.484 39.514 26.711 1.00 59.28 171 GLU A O 1
ATOM 1381 N N . LEU A 1 172 ? 1.359 40.648 24.959 1.00 60.31 172 LEU A N 1
ATOM 1382 C CA . LEU A 1 172 ? 2.644 41.031 25.560 1.00 60.31 172 LEU A CA 1
ATOM 1383 C C . LEU A 1 172 ? 2.546 42.409 26.221 1.00 60.31 172 LEU A C 1
ATOM 1385 O O . LEU A 1 172 ? 1.931 43.308 25.600 1.00 60.31 172 LEU A O 1
#

pLDDT: mean 90.3, std 12.33, range [45.53, 98.25]